Protein AF-A0A3L7T4L1-F1 (afdb_monomer)

Structure (mmCIF, N/CA/C/O backbone):
data_AF-A0A3L7T4L1-F1
#
_entry.id   AF-A0A3L7T4L1-F1
#
loop_
_atom_site.group_PDB
_atom_site.id
_atom_site.type_symbol
_atom_site.label_atom_id
_atom_site.label_alt_id
_atom_site.label_comp_id
_atom_site.label_asym_id
_atom_site.label_entity_id
_atom_site.label_seq_id
_atom_site.pdbx_PDB_ins_code
_atom_site.Cartn_x
_atom_site.Cartn_y
_atom_site.Cartn_z
_atom_site.occupancy
_atom_site.B_iso_or_equiv
_atom_site.auth_seq_id
_atom_site.auth_comp_id
_atom_site.auth_asym_id
_atom_site.auth_atom_id
_atom_site.pdbx_PDB_model_num
ATOM 1 N N . VAL A 1 1 ? 10.807 12.526 -22.933 1.00 42.22 1 VAL A N 1
ATOM 2 C CA . VAL A 1 1 ? 9.543 11.788 -23.137 1.00 42.22 1 VAL A CA 1
ATOM 3 C C . VAL A 1 1 ? 9.805 10.832 -24.282 1.00 42.22 1 VAL A C 1
ATOM 5 O O . VAL A 1 1 ? 10.263 11.301 -25.315 1.00 42.22 1 VAL A O 1
ATOM 8 N N . ALA A 1 2 ? 9.713 9.522 -24.060 1.00 57.44 2 ALA A N 1
ATOM 9 C CA . ALA A 1 2 ? 9.855 8.555 -25.144 1.00 57.44 2 ALA A CA 1
ATOM 10 C C . ALA A 1 2 ? 8.509 8.480 -25.875 1.00 57.44 2 ALA A C 1
ATOM 12 O O . ALA A 1 2 ? 7.495 8.200 -25.242 1.00 57.44 2 ALA A O 1
ATOM 13 N N . ASP A 1 3 ? 8.493 8.783 -27.170 1.00 58.84 3 ASP A N 1
ATOM 14 C CA . ASP A 1 3 ? 7.281 8.700 -27.983 1.00 58.84 3 ASP A CA 1
ATOM 15 C C . ASP A 1 3 ? 6.953 7.234 -28.287 1.00 58.84 3 ASP A C 1
ATOM 17 O O . ASP A 1 3 ? 7.766 6.502 -28.860 1.00 58.84 3 ASP A O 1
ATOM 21 N N . ALA A 1 4 ? 5.750 6.801 -27.913 1.00 67.75 4 ALA A N 1
ATOM 22 C CA . ALA A 1 4 ? 5.220 5.507 -28.315 1.00 67.75 4 ALA A CA 1
ATOM 23 C C . ALA A 1 4 ? 4.775 5.584 -29.783 1.00 67.75 4 ALA A C 1
ATOM 25 O O . ALA A 1 4 ? 3.767 6.209 -30.109 1.00 67.75 4 ALA A O 1
ATOM 26 N N . ASN A 1 5 ? 5.531 4.946 -30.674 1.00 80.50 5 ASN A N 1
ATOM 27 C CA . ASN A 1 5 ? 5.157 4.791 -32.078 1.00 80.50 5 ASN A CA 1
ATOM 28 C C . ASN A 1 5 ? 4.505 3.426 -32.302 1.00 80.50 5 ASN A C 1
ATOM 30 O O . ASN A 1 5 ? 4.890 2.434 -31.681 1.00 80.50 5 ASN A O 1
ATOM 34 N N . ALA A 1 6 ? 3.538 3.364 -33.219 1.00 85.31 6 ALA A N 1
ATOM 35 C CA . ALA A 1 6 ? 2.945 2.096 -33.624 1.00 85.31 6 ALA A CA 1
ATOM 36 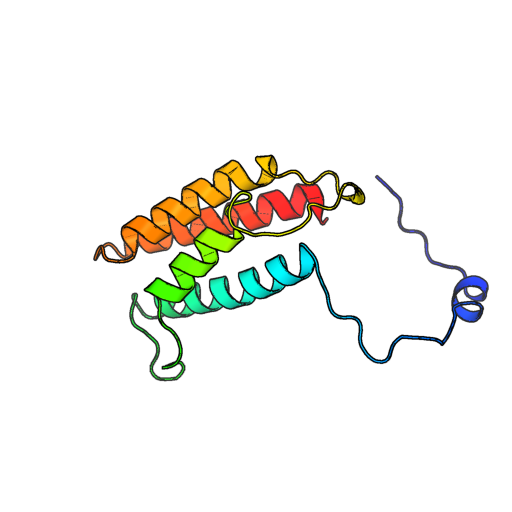C C . ALA A 1 6 ? 4.025 1.170 -34.214 1.00 85.31 6 ALA A C 1
ATOM 38 O O . ALA A 1 6 ? 4.757 1.565 -35.125 1.00 85.31 6 ALA A O 1
ATOM 39 N N . MET A 1 7 ? 4.116 -0.063 -33.704 1.00 87.50 7 MET A N 1
ATOM 40 C CA . MET A 1 7 ? 4.965 -1.098 -34.300 1.00 87.50 7 MET A CA 1
ATOM 41 C C . MET A 1 7 ? 4.500 -1.415 -35.725 1.00 87.50 7 MET A C 1
ATOM 43 O O . MET A 1 7 ? 3.304 -1.422 -36.019 1.00 87.50 7 MET A O 1
ATOM 47 N N . THR A 1 8 ? 5.448 -1.707 -36.615 1.00 92.31 8 THR A N 1
ATOM 48 C CA . THR A 1 8 ? 5.130 -2.147 -37.976 1.00 92.31 8 THR A CA 1
ATOM 49 C C . THR A 1 8 ? 4.566 -3.566 -37.958 1.00 92.31 8 THR A C 1
ATOM 51 O O . THR A 1 8 ? 4.988 -4.394 -37.151 1.00 92.31 8 THR A O 1
ATOM 54 N N . SER A 1 9 ? 3.671 -3.886 -38.897 1.00 89.12 9 SER A N 1
ATOM 55 C CA . SER A 1 9 ? 3.139 -5.250 -39.045 1.00 89.12 9 SER A CA 1
ATOM 56 C C . SER A 1 9 ? 4.255 -6.286 -39.196 1.00 89.12 9 SER A C 1
ATOM 58 O O . SER A 1 9 ? 4.233 -7.306 -38.526 1.00 89.12 9 SER A O 1
ATOM 60 N N . SER A 1 10 ? 5.305 -5.965 -39.958 1.00 89.81 10 SER A N 1
ATOM 61 C CA . SER A 1 10 ? 6.471 -6.840 -40.120 1.00 89.81 10 SER A CA 1
ATOM 62 C C . SER A 1 10 ? 7.211 -7.151 -38.814 1.00 89.81 10 SER A C 1
ATOM 64 O O . SER A 1 10 ? 7.762 -8.238 -38.677 1.00 89.81 10 SER A O 1
ATOM 66 N N . ALA A 1 11 ? 7.251 -6.212 -37.864 1.00 88.62 11 ALA A N 1
ATOM 67 C CA . ALA A 1 11 ? 7.895 -6.422 -36.571 1.00 88.62 11 ALA A CA 1
ATOM 68 C C . ALA A 1 11 ? 7.023 -7.273 -35.639 1.00 88.62 11 ALA A C 1
ATOM 70 O O . ALA A 1 11 ? 7.554 -8.044 -34.846 1.00 88.62 11 ALA A O 1
ATOM 71 N N . ILE A 1 12 ? 5.696 -7.156 -35.758 1.00 86.94 12 ILE A N 1
ATOM 72 C CA . ILE A 1 12 ? 4.734 -8.011 -35.050 1.00 86.94 12 ILE A CA 1
ATOM 73 C C . ILE A 1 12 ? 4.825 -9.446 -35.584 1.00 86.94 12 ILE A C 1
ATOM 75 O O . ILE A 1 12 ? 4.961 -10.376 -34.797 1.00 86.94 12 ILE A O 1
ATOM 79 N N . ASP A 1 13 ? 4.833 -9.619 -36.907 1.00 90.19 13 ASP A N 1
ATOM 80 C CA . ASP A 1 13 ? 4.900 -10.934 -37.561 1.00 90.19 13 ASP A CA 1
ATOM 81 C C . ASP A 1 13 ? 6.223 -11.672 -37.285 1.00 90.19 13 ASP A C 1
ATOM 83 O O . ASP A 1 13 ? 6.281 -12.898 -37.343 1.00 90.19 13 ASP A O 1
ATOM 87 N N . ALA A 1 14 ? 7.294 -10.929 -36.987 1.00 90.38 14 ALA A N 1
ATOM 88 C CA . ALA A 1 14 ? 8.604 -11.475 -36.639 1.00 90.38 14 ALA A CA 1
ATOM 89 C C . ALA A 1 14 ? 8.769 -11.792 -35.140 1.00 90.38 14 ALA A C 1
ATOM 91 O O . ALA A 1 14 ? 9.803 -12.340 -34.751 1.00 90.38 14 ALA A O 1
ATOM 92 N N . ALA A 1 15 ? 7.802 -11.430 -34.289 1.00 88.00 15 ALA A N 1
ATOM 93 C CA . ALA A 1 15 ? 7.874 -11.707 -32.860 1.00 88.00 15 ALA A CA 1
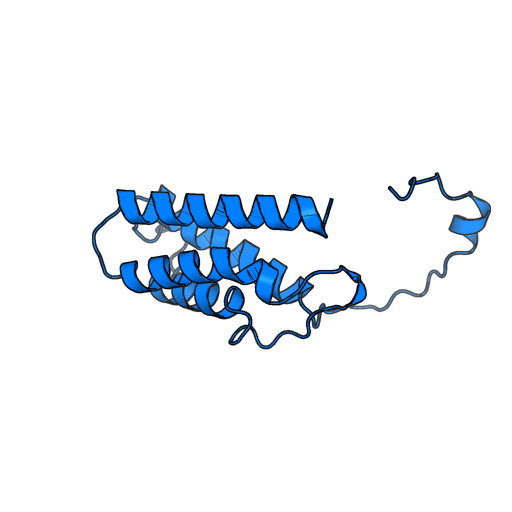ATOM 94 C C . ALA A 1 15 ? 7.793 -13.219 -32.595 1.00 88.00 15 ALA A C 1
ATOM 96 O O . ALA A 1 15 ? 7.016 -13.939 -33.223 1.00 88.00 15 ALA A O 1
ATOM 97 N N . SER A 1 16 ? 8.603 -13.710 -31.654 1.00 88.44 16 SER A N 1
ATOM 98 C CA . SER A 1 16 ? 8.592 -15.129 -31.298 1.00 88.44 16 SER A CA 1
ATOM 99 C C . SER A 1 16 ? 7.253 -15.522 -30.674 1.00 88.44 16 SER A C 1
ATOM 101 O O . SER A 1 16 ? 6.734 -14.818 -29.810 1.00 88.44 16 SER A O 1
ATOM 103 N N . ALA A 1 17 ? 6.728 -16.677 -31.081 1.00 86.75 17 ALA A N 1
ATOM 104 C CA . ALA A 1 17 ? 5.606 -17.326 -30.408 1.00 86.75 17 ALA A CA 1
ATOM 105 C C . ALA A 1 17 ? 6.055 -18.183 -29.208 1.00 86.75 17 ALA A C 1
ATOM 107 O O . ALA A 1 17 ? 5.222 -18.798 -28.543 1.00 86.75 17 ALA A O 1
ATOM 108 N N . GLU A 1 18 ? 7.362 -18.258 -28.937 1.00 87.81 18 GLU A N 1
ATOM 109 C CA . GLU A 1 18 ? 7.893 -18.943 -27.763 1.00 87.81 18 GLU A CA 1
ATOM 110 C C . GLU A 1 18 ? 7.693 -18.074 -26.523 1.00 87.81 18 GLU A C 1
ATOM 112 O O . GLU A 1 18 ? 8.460 -17.152 -26.244 1.00 87.81 18 GLU A O 1
ATOM 117 N N . PHE A 1 19 ? 6.648 -18.396 -25.769 1.00 82.50 19 PHE A N 1
ATOM 118 C CA . PHE A 1 19 ? 6.406 -17.842 -24.447 1.00 82.50 19 PHE A CA 1
ATOM 119 C C . PHE A 1 19 ? 6.664 -18.921 -23.396 1.00 82.50 19 PHE A C 1
ATOM 121 O O . PHE A 1 19 ? 6.340 -20.093 -23.626 1.00 82.50 19 PHE A O 1
ATOM 128 N N . PRO A 1 20 ? 7.232 -18.564 -22.233 1.00 83.56 20 PRO A N 1
ATOM 129 C CA . PRO A 1 20 ? 7.308 -19.504 -21.131 1.00 83.56 20 PRO A CA 1
ATOM 130 C C . PRO A 1 20 ? 5.889 -19.866 -20.670 1.00 83.56 20 PRO A C 1
ATOM 132 O O . PRO A 1 20 ? 4.972 -19.046 -20.735 1.00 83.56 20 PRO A O 1
ATOM 135 N N . ALA A 1 21 ? 5.702 -21.097 -20.189 1.00 84.44 21 ALA A N 1
ATOM 136 C CA . ALA A 1 21 ? 4.407 -21.538 -19.665 1.00 84.44 21 ALA A CA 1
ATOM 137 C C . ALA A 1 21 ? 3.974 -20.728 -18.427 1.00 84.44 21 ALA A C 1
ATOM 139 O O . ALA A 1 21 ? 2.781 -20.534 -18.204 1.00 84.44 21 ALA A O 1
ATOM 140 N N . THR A 1 22 ? 4.945 -20.238 -17.651 1.00 80.75 22 THR A N 1
ATOM 141 C CA . THR A 1 22 ? 4.767 -19.322 -16.522 1.00 80.75 22 THR A CA 1
ATOM 142 C C . THR A 1 22 ? 5.912 -18.308 -16.490 1.00 80.75 22 THR A C 1
ATOM 144 O O . THR A 1 22 ? 7.051 -18.633 -16.820 1.00 80.75 22 THR A O 1
ATOM 147 N N . ALA A 1 23 ? 5.611 -17.074 -16.092 1.00 77.19 23 ALA A N 1
ATOM 148 C CA . ALA A 1 23 ? 6.600 -16.047 -15.782 1.00 77.19 23 ALA A CA 1
ATOM 149 C C . ALA A 1 23 ? 6.274 -15.519 -14.384 1.00 77.19 23 ALA A C 1
ATOM 151 O O . ALA A 1 23 ? 5.402 -14.662 -14.231 1.00 77.19 23 ALA A O 1
ATOM 152 N N . GLU A 1 24 ? 6.901 -16.102 -13.364 1.00 70.56 24 GLU A N 1
ATOM 153 C CA . GLU A 1 24 ? 6.728 -15.637 -11.990 1.00 70.56 24 GLU A CA 1
ATOM 154 C C . GLU A 1 24 ? 7.480 -14.307 -11.805 1.00 70.56 24 GLU A C 1
ATOM 156 O O . GLU A 1 24 ? 8.589 -14.137 -12.322 1.00 70.56 24 GLU A O 1
ATOM 161 N N . PRO A 1 25 ? 6.856 -13.302 -11.170 1.00 70.38 25 PRO A N 1
ATOM 162 C CA . PRO A 1 25 ? 7.550 -12.077 -10.826 1.00 70.38 25 PRO A CA 1
ATOM 163 C C . PRO A 1 25 ? 8.389 -12.313 -9.564 1.00 70.38 25 PRO A C 1
ATOM 165 O O . PRO A 1 25 ? 7.854 -12.479 -8.478 1.00 70.38 25 PRO A O 1
ATOM 168 N N . ASP A 1 26 ? 9.710 -12.242 -9.681 1.00 61.75 26 ASP A N 1
ATOM 169 C CA . ASP A 1 26 ? 10.621 -12.498 -8.546 1.00 61.75 26 ASP A CA 1
ATOM 170 C C . ASP A 1 26 ? 11.111 -11.186 -7.897 1.00 61.75 26 ASP A C 1
ATOM 172 O O . ASP A 1 26 ? 12.203 -11.101 -7.339 1.00 61.75 26 ASP A O 1
ATOM 176 N N . THR A 1 27 ? 10.361 -10.095 -8.073 1.00 79.94 27 THR A N 1
ATOM 177 C CA . THR A 1 27 ? 10.919 -8.732 -8.032 1.00 79.94 27 THR A CA 1
ATOM 178 C C . THR A 1 27 ? 10.027 -7.741 -7.288 1.00 79.94 27 THR A C 1
ATOM 180 O O . THR A 1 27 ? 8.961 -8.084 -6.780 1.00 79.94 27 THR A O 1
ATOM 183 N N . LEU A 1 28 ? 10.425 -6.464 -7.301 1.00 86.69 28 LEU A N 1
ATOM 184 C CA . LEU A 1 28 ? 9.590 -5.313 -6.951 1.00 86.69 28 LEU A CA 1
ATOM 185 C C . LEU A 1 28 ? 8.134 -5.430 -7.452 1.00 86.69 28 LEU A C 1
ATOM 187 O O . LEU A 1 28 ? 7.219 -4.999 -6.758 1.00 86.69 28 LEU A O 1
ATOM 191 N N . VAL A 1 29 ? 7.901 -6.025 -8.628 1.00 88.00 29 VAL A N 1
ATOM 192 C CA . VAL A 1 29 ? 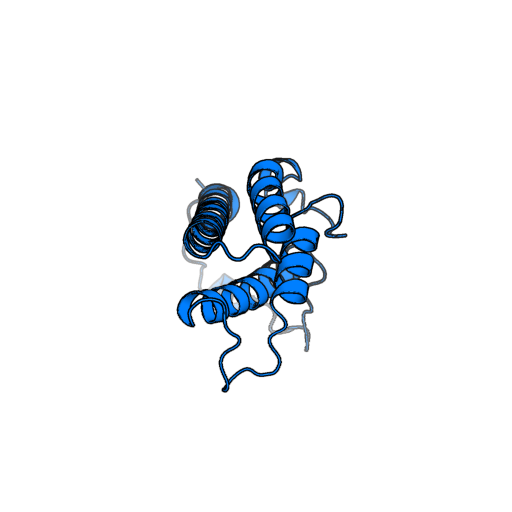6.548 -6.228 -9.172 1.00 88.00 29 VAL A CA 1
ATOM 193 C C . VAL A 1 29 ? 5.706 -7.149 -8.287 1.00 88.00 29 VAL A C 1
ATOM 195 O O . VAL A 1 29 ? 4.547 -6.836 -8.039 1.00 88.00 29 VAL A O 1
ATOM 198 N N . ALA A 1 30 ? 6.271 -8.241 -7.768 1.00 88.88 30 ALA A N 1
ATOM 199 C CA . ALA A 1 30 ? 5.551 -9.132 -6.858 1.00 88.88 30 ALA A CA 1
ATOM 200 C C . ALA A 1 30 ? 5.194 -8.438 -5.547 1.00 88.88 30 ALA A C 1
ATOM 202 O O . ALA A 1 30 ? 4.068 -8.565 -5.076 1.00 88.88 30 ALA A O 1
ATOM 203 N N . MET A 1 31 ? 6.114 -7.630 -5.016 1.00 92.38 31 MET A N 1
ATOM 204 C CA . MET A 1 31 ? 5.825 -6.782 -3.862 1.00 92.38 31 MET A CA 1
ATOM 205 C C . MET A 1 31 ? 4.677 -5.808 -4.148 1.00 92.38 31 MET A C 1
ATOM 207 O O . MET A 1 31 ? 3.809 -5.642 -3.302 1.00 92.38 31 MET A O 1
ATOM 211 N N . MET A 1 32 ? 4.644 -5.175 -5.326 1.00 93.31 32 MET A N 1
ATOM 212 C CA . MET A 1 32 ? 3.548 -4.270 -5.698 1.00 93.31 32 MET A CA 1
ATOM 213 C C . MET A 1 32 ? 2.197 -4.989 -5.814 1.00 93.31 32 MET A C 1
ATOM 215 O O . MET A 1 32 ? 1.187 -4.404 -5.441 1.00 93.31 32 MET A O 1
ATOM 219 N N . ILE A 1 33 ? 2.174 -6.236 -6.298 1.00 93.25 33 ILE A N 1
ATOM 220 C CA . ILE A 1 33 ? 0.953 -7.059 -6.347 1.00 93.25 33 ILE A CA 1
ATOM 221 C C . ILE A 1 33 ? 0.468 -7.366 -4.927 1.00 93.25 33 ILE A C 1
ATOM 223 O O . ILE A 1 33 ? -0.693 -7.137 -4.610 1.00 93.25 33 ILE A O 1
ATOM 227 N N . GLU A 1 34 ? 1.368 -7.815 -4.050 1.00 95.12 34 GLU A N 1
ATOM 228 C CA . GLU A 1 34 ? 1.013 -8.125 -2.663 1.00 95.12 34 GLU A CA 1
ATOM 229 C C . GLU A 1 34 ? 0.539 -6.878 -1.893 1.00 95.12 34 GLU A C 1
ATOM 231 O O . GLU A 1 34 ? -0.401 -6.947 -1.100 1.00 95.12 34 GLU A O 1
ATOM 236 N N . LEU A 1 35 ? 1.156 -5.719 -2.148 1.00 96.31 35 LEU A N 1
ATO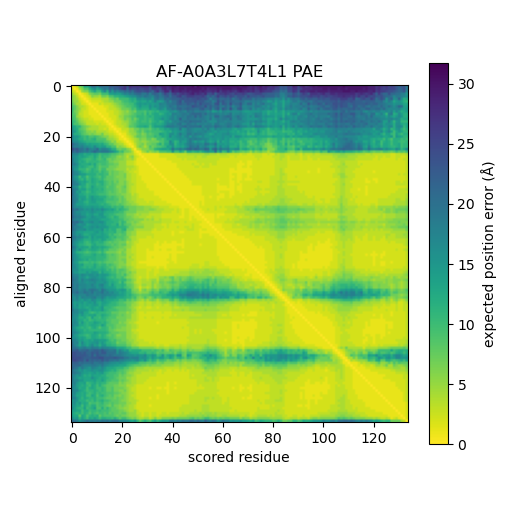M 237 C CA . LEU A 1 35 ? 0.723 -4.440 -1.586 1.00 96.31 35 LEU A CA 1
ATOM 238 C C . LEU A 1 35 ? -0.705 -4.071 -2.005 1.00 96.31 35 LEU A C 1
ATOM 240 O O . LEU A 1 35 ? -1.438 -3.547 -1.169 1.00 96.31 35 LEU A O 1
ATOM 244 N N . ASP A 1 36 ? -1.095 -4.327 -3.255 1.00 96.12 36 ASP A N 1
ATOM 245 C CA . ASP A 1 36 ? -2.443 -4.031 -3.761 1.00 96.12 36 ASP A CA 1
ATOM 246 C C . ASP A 1 36 ? -3.501 -4.848 -3.001 1.00 96.12 36 ASP A C 1
ATOM 248 O O . ASP A 1 36 ? -4.419 -4.280 -2.402 1.00 96.12 36 ASP A O 1
ATOM 252 N N . ASP A 1 37 ? -3.286 -6.164 -2.899 1.00 95.69 37 ASP A N 1
ATOM 253 C CA . ASP A 1 37 ? -4.176 -7.080 -2.178 1.00 95.69 37 ASP A CA 1
ATOM 254 C C . ASP A 1 37 ? -4.318 -6.699 -0.693 1.00 95.69 37 ASP A C 1
ATOM 256 O O . ASP A 1 37 ? -5.428 -6.624 -0.154 1.00 95.69 37 ASP A O 1
ATOM 260 N N . LEU A 1 38 ? -3.198 -6.430 -0.010 1.00 96.56 38 LEU A N 1
ATOM 261 C CA . LEU A 1 38 ? -3.200 -6.029 1.402 1.00 96.56 38 LEU A CA 1
ATOM 262 C C . LEU A 1 38 ? -3.911 -4.695 1.611 1.00 96.56 38 LEU A C 1
ATOM 264 O O . LEU A 1 38 ? -4.686 -4.537 2.557 1.00 96.56 38 LEU A O 1
ATOM 268 N N . PHE A 1 39 ? -3.656 -3.725 0.737 1.00 95.50 39 PHE A N 1
ATOM 269 C CA . PHE A 1 39 ? -4.232 -2.398 0.875 1.00 95.50 39 PHE A CA 1
ATOM 270 C C . PHE A 1 39 ? -5.749 -2.416 0.660 1.00 95.50 39 PHE A C 1
ATOM 272 O O . PHE A 1 39 ? -6.478 -1.737 1.387 1.00 95.50 39 PHE A O 1
ATOM 279 N N . ASP A 1 40 ? -6.250 -3.241 -0.257 1.00 95.44 40 ASP A N 1
ATOM 280 C CA . ASP A 1 40 ? -7.687 -3.421 -0.458 1.00 95.44 40 ASP A CA 1
ATOM 281 C C . ASP A 1 40 ? -8.363 -4.146 0.712 1.00 95.44 40 ASP A C 1
ATOM 283 O O . ASP A 1 40 ? -9.438 -3.728 1.153 1.00 95.44 40 ASP A O 1
ATOM 287 N N . ARG A 1 41 ? -7.711 -5.147 1.313 1.00 96.06 41 ARG A N 1
ATOM 288 C CA . ARG A 1 41 ? -8.193 -5.779 2.557 1.00 96.06 41 ARG A CA 1
ATOM 289 C C . ARG A 1 41 ? -8.291 -4.778 3.707 1.00 96.06 41 ARG A C 1
ATOM 291 O O . ARG A 1 41 ? -9.293 -4.753 4.423 1.00 96.06 41 ARG A O 1
ATOM 298 N N . ILE A 1 42 ? -7.298 -3.903 3.853 1.00 94.12 42 ILE A N 1
ATOM 299 C CA . ILE A 1 42 ? -7.293 -2.846 4.873 1.00 94.12 42 ILE A CA 1
ATOM 300 C C . ILE A 1 42 ? -8.429 -1.837 4.632 1.00 94.12 42 ILE A C 1
ATOM 302 O O . ILE A 1 42 ? -9.136 -1.478 5.576 1.00 94.12 42 ILE A O 1
ATOM 306 N N . LYS A 1 43 ? -8.682 -1.432 3.380 1.00 93.94 43 LYS A N 1
ATOM 307 C CA . LYS A 1 43 ? -9.829 -0.572 3.030 1.00 93.94 43 LYS A CA 1
ATOM 308 C C . LYS A 1 43 ? -11.177 -1.242 3.287 1.00 93.94 43 LYS A C 1
ATOM 310 O O . LYS A 1 43 ? -12.123 -0.563 3.675 1.00 93.94 43 LYS A O 1
ATOM 315 N N . LEU A 1 44 ? -11.297 -2.556 3.081 1.00 94.94 44 LEU A N 1
ATOM 316 C CA . LEU A 1 44 ? -12.527 -3.289 3.405 1.00 94.94 44 LEU A CA 1
ATOM 317 C C . LEU A 1 44 ? -12.838 -3.218 4.905 1.00 94.94 44 LEU A C 1
ATOM 319 O O . LEU A 1 44 ? -13.992 -3.020 5.286 1.00 94.94 44 LEU A O 1
ATOM 323 N N . VAL A 1 45 ? -11.812 -3.335 5.750 1.00 91.69 45 VAL A N 1
ATOM 324 C CA . VAL A 1 45 ? -11.941 -3.169 7.206 1.00 91.69 45 VAL A CA 1
ATOM 325 C C . VAL A 1 45 ? -12.307 -1.728 7.556 1.00 91.69 45 VAL A C 1
ATOM 327 O O . VAL A 1 45 ? -13.226 -1.509 8.344 1.00 91.69 45 VAL A O 1
ATOM 330 N N . GLU A 1 46 ? -11.646 -0.743 6.942 1.00 91.19 46 GLU A N 1
ATOM 331 C CA . GLU A 1 46 ? -11.963 0.681 7.114 1.00 91.19 46 GLU A CA 1
ATOM 332 C C . GLU A 1 46 ? -13.435 0.982 6.782 1.00 91.19 46 GLU A C 1
ATOM 334 O O . GLU A 1 46 ? -14.165 1.537 7.606 1.00 91.19 46 GLU A O 1
ATOM 339 N N . ALA A 1 47 ? -13.898 0.552 5.606 1.00 91.56 47 ALA A N 1
ATOM 340 C CA . ALA A 1 47 ? -15.263 0.760 5.128 1.00 91.56 47 ALA A CA 1
ATOM 341 C C . ALA A 1 47 ? -16.321 0.077 6.011 1.00 91.56 47 ALA A C 1
ATOM 343 O O . ALA A 1 47 ? -17.469 0.520 6.060 1.00 91.56 47 ALA A O 1
ATOM 344 N N . ASN A 1 48 ? -15.935 -0.975 6.737 1.00 91.94 48 ASN A N 1
ATOM 345 C CA . ASN A 1 48 ? -16.775 -1.674 7.704 1.00 91.94 48 ASN A CA 1
ATOM 346 C C . ASN A 1 48 ? -16.577 -1.158 9.148 1.00 91.94 48 ASN A C 1
ATOM 348 O O . ASN A 1 48 ? -16.798 -1.882 10.120 1.00 91.94 48 ASN A O 1
ATOM 352 N N . GLY A 1 49 ? -16.140 0.096 9.310 1.00 87.06 49 GLY A N 1
ATOM 353 C CA . GLY A 1 49 ? -16.017 0.752 10.615 1.00 87.06 49 GLY A CA 1
ATOM 354 C C . GLY A 1 49 ? -14.906 0.177 11.495 1.00 87.06 49 GLY A C 1
ATOM 355 O O . GLY A 1 49 ? -15.037 0.161 12.719 1.00 87.06 49 GLY A O 1
ATOM 356 N N . GLY A 1 50 ? -13.840 -0.346 10.887 1.00 84.12 50 GLY A N 1
ATOM 357 C CA . GLY A 1 50 ? -12.720 -0.973 11.590 1.00 84.12 50 GLY A CA 1
ATOM 358 C C . GLY A 1 50 ? -12.984 -2.415 12.031 1.00 84.12 50 GLY A C 1
ATOM 359 O O . GLY A 1 50 ? -12.162 -3.002 12.729 1.00 84.12 50 GLY A O 1
ATOM 360 N N . GLN A 1 51 ? -14.125 -2.996 11.655 1.00 86.94 51 GLN A N 1
ATOM 361 C CA . GLN A 1 51 ? -14.467 -4.381 11.969 1.00 86.94 51 GLN A CA 1
ATOM 362 C C . GLN A 1 51 ? -14.207 -5.286 10.768 1.00 86.94 51 GLN A C 1
ATOM 364 O O . GLN A 1 51 ? -14.437 -4.901 9.622 1.00 86.94 51 GLN A O 1
ATOM 369 N N . VAL A 1 52 ? -13.797 -6.527 11.023 1.00 91.69 52 VAL A N 1
ATOM 370 C CA . VAL A 1 52 ? -13.642 -7.536 9.968 1.00 91.69 52 VAL A CA 1
ATOM 371 C C . VAL A 1 52 ? -15.015 -7.847 9.348 1.00 91.69 52 VAL A C 1
ATOM 373 O O . VAL A 1 52 ? -15.938 -8.216 10.082 1.00 91.69 52 VAL A O 1
ATOM 376 N N . PRO A 1 53 ? -15.194 -7.699 8.021 1.00 93.94 53 PRO A N 1
ATOM 377 C CA . PRO A 1 53 ? -16.446 -8.060 7.364 1.00 93.94 53 PRO A CA 1
ATOM 378 C C . PRO A 1 53 ? -16.746 -9.556 7.506 1.00 93.94 53 PRO A C 1
ATOM 380 O O . PRO A 1 53 ? -15.882 -10.393 7.267 1.00 93.94 53 PRO A O 1
ATOM 383 N N . ALA A 1 54 ? -17.998 -9.922 7.801 1.00 94.88 54 ALA A N 1
ATOM 384 C CA . ALA A 1 54 ? -18.388 -11.329 7.975 1.00 94.88 54 ALA A CA 1
ATOM 385 C C . ALA A 1 54 ? -18.168 -12.198 6.717 1.00 94.88 54 ALA A C 1
ATOM 387 O O . ALA A 1 54 ? -17.990 -13.408 6.830 1.00 94.88 54 ALA A O 1
ATOM 388 N N . ALA A 1 55 ? -18.178 -11.585 5.528 1.00 95.44 55 ALA A N 1
ATOM 389 C CA . ALA A 1 55 ? -17.884 -12.254 4.259 1.00 95.44 55 ALA A CA 1
ATOM 390 C C . ALA A 1 55 ? -16.383 -12.540 4.045 1.00 95.44 55 ALA A C 1
ATOM 392 O O . ALA A 1 55 ? -16.047 -13.343 3.181 1.00 95.44 55 ALA A O 1
ATOM 393 N N . HIS A 1 56 ? -15.507 -11.912 4.838 1.00 93.44 56 HIS A N 1
ATOM 394 C CA . HIS A 1 56 ? -14.048 -12.023 4.760 1.00 93.44 56 HIS A CA 1
ATOM 395 C C . HIS A 1 56 ? -13.444 -12.338 6.142 1.00 93.44 56 HIS A C 1
ATOM 397 O O . HIS A 1 56 ? -12.685 -11.535 6.691 1.00 93.44 56 HIS A O 1
ATOM 403 N N . PRO A 1 57 ? -13.795 -13.488 6.754 1.00 94.31 57 PRO A N 1
ATOM 404 C CA . PRO A 1 57 ? -13.313 -13.859 8.088 1.00 94.31 57 PRO A CA 1
ATOM 405 C C . PRO A 1 57 ? -11.809 -14.180 8.124 1.00 94.31 57 PRO A C 1
ATOM 407 O O . PRO A 1 57 ? -11.245 -14.374 9.196 1.00 94.31 57 PRO A O 1
ATOM 410 N N . ASP A 1 58 ? -11.173 -14.273 6.959 1.00 94.75 58 ASP A N 1
ATOM 411 C CA . ASP A 1 58 ? -9.739 -14.463 6.763 1.00 94.75 58 ASP A CA 1
ATOM 412 C C . ASP A 1 58 ? -8.924 -13.168 6.934 1.00 94.75 58 ASP A C 1
ATOM 414 O O . ASP A 1 58 ? -7.693 -13.215 6.975 1.00 94.75 58 ASP A O 1
ATOM 418 N N . ILE A 1 59 ? -9.582 -12.007 7.033 1.00 94.69 59 ILE A N 1
ATOM 419 C CA . ILE A 1 59 ? -8.902 -10.740 7.296 1.00 94.69 59 ILE A CA 1
ATOM 420 C C . ILE A 1 59 ? -8.485 -10.659 8.762 1.00 94.69 59 ILE A C 1
ATOM 422 O O . ILE A 1 59 ? -9.312 -10.709 9.673 1.00 94.69 59 ILE A O 1
ATOM 426 N N . VAL A 1 60 ? -7.182 -10.476 8.981 1.00 93.75 60 VAL A N 1
ATOM 427 C CA . VAL A 1 60 ? -6.586 -10.227 10.295 1.00 93.75 60 VAL A CA 1
ATOM 428 C C . VAL A 1 60 ? -5.944 -8.838 10.243 1.00 93.75 60 VAL A C 1
ATOM 430 O O . VAL A 1 60 ? -4.783 -8.730 9.849 1.00 93.75 60 VAL A O 1
ATOM 433 N N . PRO A 1 61 ? -6.665 -7.763 10.624 1.00 91.06 61 PRO A N 1
ATOM 434 C CA . PRO A 1 61 ? -6.251 -6.389 10.328 1.00 91.06 61 PRO A CA 1
ATOM 435 C C . PRO A 1 61 ? -4.839 -6.053 10.811 1.00 91.06 61 PRO A C 1
ATOM 437 O O . PRO A 1 61 ? -4.048 -5.494 10.062 1.00 91.06 61 PRO A O 1
ATOM 440 N N . ALA A 1 62 ? -4.491 -6.453 12.036 1.00 91.50 62 ALA A N 1
ATOM 441 C CA . ALA A 1 62 ? -3.161 -6.211 12.591 1.00 91.50 62 ALA A CA 1
ATOM 442 C C . ALA A 1 62 ? -2.046 -6.903 11.784 1.00 91.50 62 ALA A C 1
ATOM 444 O O . ALA A 1 62 ? -0.988 -6.317 11.574 1.00 91.50 62 ALA A O 1
ATOM 445 N N . ALA A 1 63 ? -2.287 -8.125 11.298 1.00 94.06 63 ALA A N 1
ATOM 446 C CA . ALA A 1 63 ? -1.313 -8.854 10.489 1.00 94.06 63 ALA A CA 1
ATOM 447 C C . ALA A 1 63 ? -1.170 -8.237 9.091 1.00 94.06 63 ALA A C 1
ATOM 449 O O . ALA A 1 63 ? -0.048 -8.057 8.621 1.00 94.06 63 ALA A O 1
ATOM 450 N N . ASP A 1 64 ? -2.286 -7.858 8.463 1.00 95.56 64 ASP A N 1
ATOM 451 C CA . ASP A 1 64 ? -2.279 -7.211 7.149 1.00 95.56 64 ASP A CA 1
ATOM 452 C C . ASP A 1 64 ? -1.558 -5.851 7.207 1.00 95.56 64 ASP A C 1
ATOM 454 O O . ASP A 1 64 ? -0.736 -5.544 6.344 1.00 95.56 64 ASP A O 1
ATOM 458 N N . ILE A 1 65 ? -1.795 -5.056 8.258 1.00 94.88 65 ILE A N 1
ATOM 459 C CA . ILE A 1 65 ? -1.119 -3.767 8.473 1.00 94.88 65 ILE A CA 1
ATOM 460 C C . ILE A 1 65 ? 0.381 -3.960 8.730 1.00 94.88 65 ILE A C 1
ATOM 462 O O . ILE A 1 65 ? 1.192 -3.233 8.154 1.00 94.88 65 ILE A O 1
ATOM 466 N N . ALA A 1 66 ? 0.768 -4.931 9.562 1.00 95.44 66 ALA A N 1
ATOM 467 C CA . ALA A 1 66 ? 2.179 -5.229 9.811 1.00 95.44 66 ALA A CA 1
ATOM 468 C C . ALA A 1 66 ? 2.889 -5.664 8.519 1.00 95.44 66 ALA A C 1
ATOM 470 O O . ALA A 1 66 ? 3.974 -5.177 8.195 1.00 95.44 66 ALA A O 1
ATOM 471 N N . ARG A 1 67 ? 2.239 -6.516 7.715 1.00 96.88 67 ARG A N 1
ATOM 472 C CA . ARG A 1 67 ? 2.778 -6.946 6.423 1.00 96.88 67 ARG A CA 1
ATOM 473 C C . ARG A 1 67 ? 2.909 -5.782 5.441 1.00 96.88 67 ARG A C 1
ATOM 475 O O . ARG A 1 67 ? 3.942 -5.666 4.784 1.00 96.88 67 ARG A O 1
ATOM 482 N N . LEU A 1 68 ? 1.917 -4.892 5.384 1.00 96.88 68 LEU A N 1
ATOM 483 C CA . LEU A 1 68 ? 1.981 -3.656 4.601 1.00 96.88 68 LEU A CA 1
ATOM 484 C C . LEU A 1 68 ? 3.196 -2.804 5.018 1.00 96.88 68 LEU A C 1
ATOM 486 O O . LEU A 1 68 ? 3.943 -2.331 4.161 1.00 96.88 68 LEU A O 1
ATOM 490 N N . ALA A 1 69 ? 3.428 -2.635 6.323 1.00 96.62 69 ALA A N 1
ATOM 491 C CA . ALA A 1 69 ? 4.565 -1.878 6.846 1.00 96.62 69 ALA A CA 1
ATOM 492 C C . ALA A 1 69 ? 5.919 -2.515 6.497 1.00 96.62 69 ALA A C 1
ATOM 494 O O . ALA A 1 69 ? 6.868 -1.795 6.176 1.00 96.62 69 ALA A O 1
ATOM 495 N N . ASP A 1 70 ? 6.010 -3.844 6.504 1.00 96.50 70 ASP A N 1
ATOM 496 C CA . ASP A 1 70 ? 7.223 -4.560 6.110 1.00 96.50 70 ASP A CA 1
ATOM 497 C C . ASP A 1 70 ? 7.533 -4.413 4.617 1.00 96.50 70 ASP A C 1
ATOM 499 O O . ASP A 1 70 ? 8.680 -4.135 4.262 1.00 96.50 70 ASP A O 1
ATOM 503 N N . LEU A 1 71 ? 6.528 -4.533 3.746 1.00 96.00 71 LEU A N 1
ATOM 504 C CA . LEU A 1 71 ? 6.695 -4.373 2.297 1.00 96.00 71 LEU A CA 1
ATOM 505 C C . LEU A 1 71 ? 7.021 -2.926 1.901 1.00 96.00 71 LEU A C 1
ATOM 507 O O . LEU A 1 71 ? 7.833 -2.690 1.011 1.00 96.00 71 LEU A O 1
ATOM 511 N N . LEU A 1 72 ? 6.429 -1.937 2.576 1.00 96.19 72 LEU A N 1
ATOM 512 C CA . LEU A 1 72 ? 6.706 -0.521 2.310 1.00 96.19 72 LEU A CA 1
ATOM 513 C C . LEU A 1 72 ? 8.024 -0.040 2.921 1.00 96.19 72 LEU A C 1
ATOM 515 O O . LEU A 1 72 ? 8.504 1.038 2.571 1.00 96.19 72 LEU A O 1
ATOM 519 N N . ASN A 1 73 ? 8.622 -0.806 3.834 1.00 96.06 73 ASN A N 1
ATOM 520 C CA . ASN A 1 73 ? 9.918 -0.478 4.399 1.00 96.06 73 ASN A CA 1
ATOM 521 C C . ASN A 1 73 ? 11.038 -1.081 3.541 1.00 96.06 73 ASN A C 1
ATOM 523 O O . ASN A 1 73 ? 11.255 -2.295 3.577 1.00 96.06 73 ASN A O 1
ATOM 527 N N . PRO A 1 74 ? 11.858 -0.265 2.858 1.00 91.81 74 PRO A N 1
ATOM 528 C CA . PRO A 1 74 ? 12.876 -0.781 1.950 1.00 91.81 74 PRO A CA 1
ATOM 529 C C . PRO A 1 74 ? 13.977 -1.599 2.644 1.00 91.81 74 PRO A C 1
ATOM 531 O O . PRO A 1 74 ? 14.700 -2.339 1.982 1.00 91.81 74 PRO A O 1
ATOM 534 N N . LYS A 1 75 ? 1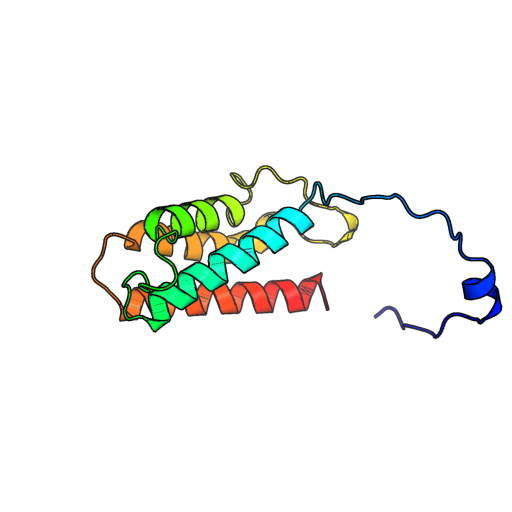4.113 -1.493 3.974 1.00 91.12 75 LYS A N 1
ATOM 535 C CA . LYS A 1 75 ? 15.049 -2.301 4.774 1.00 91.12 75 LYS A CA 1
ATOM 536 C C . LYS A 1 75 ? 14.482 -3.667 5.170 1.00 91.12 75 LYS A C 1
ATOM 538 O O . LYS A 1 75 ? 15.250 -4.513 5.617 1.00 91.12 75 LYS A O 1
ATOM 543 N N . ARG A 1 76 ? 13.164 -3.862 5.067 1.00 91.75 76 ARG A N 1
ATOM 544 C CA . ARG A 1 76 ? 12.459 -5.096 5.458 1.00 91.75 76 ARG A CA 1
ATOM 545 C C . ARG A 1 76 ? 11.873 -5.848 4.266 1.00 91.75 76 ARG A C 1
ATOM 547 O O . ARG A 1 76 ? 11.805 -7.068 4.317 1.00 91.75 76 ARG A O 1
ATOM 554 N N . ALA A 1 77 ? 11.537 -5.134 3.193 1.00 87.75 77 ALA A N 1
ATOM 555 C CA . ALA A 1 77 ? 10.888 -5.66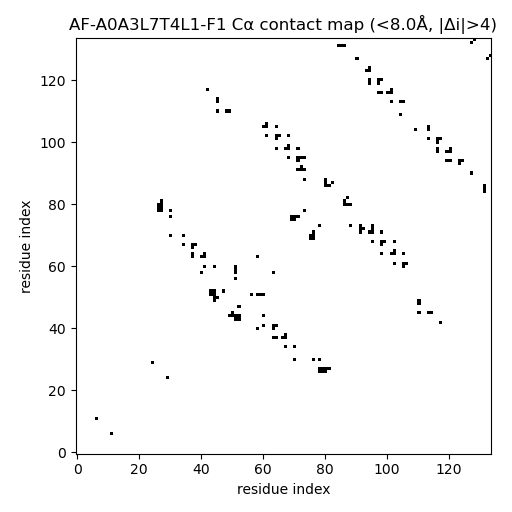8 2.001 1.00 87.75 77 ALA A CA 1
ATOM 556 C C . ALA A 1 77 ? 11.635 -6.838 1.340 1.00 87.75 77 ALA A C 1
ATOM 558 O O . ALA A 1 77 ? 11.013 -7.672 0.692 1.00 87.75 77 ALA A O 1
ATOM 559 N N . GLY A 1 78 ? 12.964 -6.908 1.489 1.00 84.31 78 GLY A N 1
ATOM 560 C CA . GLY A 1 78 ? 13.765 -8.010 0.949 1.00 84.31 78 GLY A CA 1
ATOM 561 C C . GLY A 1 78 ? 13.794 -8.074 -0.583 1.00 84.31 78 GLY A C 1
ATOM 562 O O . GLY A 1 78 ? 14.164 -9.107 -1.131 1.00 84.31 78 GLY A O 1
ATOM 563 N N . VAL A 1 79 ? 13.410 -6.990 -1.267 1.00 83.88 79 VAL A N 1
ATOM 564 C CA . VAL A 1 79 ? 13.380 -6.902 -2.732 1.00 83.88 79 VAL A CA 1
ATOM 565 C C . VAL A 1 79 ? 14.672 -6.319 -3.299 1.00 83.88 79 VAL A C 1
ATOM 567 O O . VAL A 1 79 ? 15.266 -5.399 -2.728 1.00 83.88 79 VAL A O 1
ATOM 570 N N . GLU A 1 80 ? 15.077 -6.814 -4.469 1.00 81.44 80 GLU A N 1
ATOM 571 C CA . GLU A 1 80 ? 16.079 -6.142 -5.293 1.00 81.44 80 GLU A CA 1
ATOM 572 C C . GLU A 1 80 ? 15.449 -4.952 -6.029 1.00 81.44 80 GLU A C 1
ATOM 574 O O . GLU A 1 80 ? 14.399 -5.064 -6.668 1.00 81.44 80 GLU A O 1
ATOM 579 N N . TRP A 1 81 ? 16.102 -3.794 -5.937 1.00 80.19 81 TRP A N 1
ATOM 580 C CA . TRP A 1 81 ? 15.628 -2.546 -6.529 1.00 80.19 81 TRP A CA 1
ATOM 581 C C . TRP A 1 81 ? 16.110 -2.435 -7.981 1.00 80.19 81 TRP A C 1
ATOM 583 O O . TRP A 1 81 ? 17.319 -2.337 -8.211 1.00 80.19 81 TRP A O 1
ATOM 593 N N . PRO A 1 82 ? 15.209 -2.434 -8.979 1.00 72.19 82 PRO A N 1
ATOM 594 C CA . PRO A 1 82 ? 15.617 -2.422 -10.374 1.00 72.19 82 PRO A CA 1
ATOM 595 C C . PRO A 1 82 ? 16.187 -1.053 -10.765 1.00 72.19 82 PRO A C 1
ATOM 597 O O . PRO A 1 82 ? 15.479 -0.045 -10.796 1.00 72.19 82 PRO A O 1
ATOM 600 N N . ALA A 1 83 ? 17.465 -1.023 -11.151 1.00 70.00 83 ALA A N 1
ATOM 601 C CA . ALA A 1 83 ? 18.140 0.196 -11.608 1.00 70.00 83 ALA A CA 1
ATOM 602 C C . ALA A 1 83 ? 17.497 0.815 -12.870 1.00 70.00 83 ALA A C 1
ATOM 604 O O . ALA A 1 83 ? 17.640 2.012 -13.116 1.00 70.00 83 ALA A O 1
ATOM 605 N N . SER A 1 84 ? 16.771 0.016 -13.661 1.00 67.62 84 SER A N 1
ATOM 606 C CA . SER A 1 84 ? 16.163 0.405 -14.941 1.00 67.62 84 SER A CA 1
ATOM 607 C C . SER A 1 84 ? 15.022 1.420 -14.831 1.00 67.62 84 SER A C 1
ATOM 609 O O . SER A 1 84 ? 14.699 2.057 -15.830 1.00 67.62 84 SER A O 1
ATOM 611 N N . HIS A 1 85 ? 14.424 1.597 -13.648 1.00 67.06 85 HIS A N 1
ATOM 612 C CA . HIS A 1 85 ? 13.249 2.463 -13.457 1.00 67.06 85 HIS A CA 1
ATOM 613 C C . HIS A 1 85 ? 13.547 3.759 -12.689 1.00 67.06 85 HIS A C 1
ATOM 615 O O . HIS A 1 85 ? 12.635 4.535 -12.396 1.00 67.06 85 HIS A O 1
ATOM 621 N N . GLY A 1 86 ? 14.815 4.000 -12.330 1.00 80.75 86 GLY A N 1
ATOM 622 C CA . GLY A 1 86 ? 15.220 5.169 -11.539 1.00 80.75 86 GLY A CA 1
ATOM 623 C C . GLY A 1 86 ? 14.571 5.242 -10.151 1.00 80.75 86 GLY A C 1
ATOM 624 O O . GLY A 1 86 ? 14.653 6.283 -9.505 1.00 80.75 86 GLY A O 1
ATOM 625 N N . LEU A 1 87 ? 13.913 4.162 -9.720 1.00 86.44 87 LEU A N 1
ATOM 626 C CA . LEU A 1 87 ? 13.298 4.011 -8.412 1.00 86.44 87 LEU A CA 1
ATOM 627 C C . LEU A 1 87 ? 14.367 3.585 -7.410 1.00 86.44 87 LEU A C 1
ATOM 629 O O . LEU A 1 87 ? 15.161 2.680 -7.670 1.00 86.44 87 LEU A O 1
ATOM 633 N N . THR A 1 88 ? 14.377 4.237 -6.260 1.00 88.69 88 THR A N 1
ATOM 634 C CA . THR A 1 88 ? 15.348 4.007 -5.197 1.00 88.69 88 THR A CA 1
ATOM 635 C C . THR A 1 88 ? 14.636 3.729 -3.876 1.00 88.69 88 THR A C 1
ATOM 637 O O . THR A 1 88 ? 13.493 4.145 -3.692 1.00 88.69 88 THR A O 1
ATOM 640 N N . PRO A 1 89 ? 15.318 3.108 -2.898 1.00 89.19 89 PRO A N 1
ATOM 641 C CA . PRO A 1 89 ? 14.806 2.998 -1.532 1.00 89.19 89 PRO A CA 1
ATOM 642 C C . PRO A 1 89 ? 14.322 4.323 -0.922 1.00 89.19 89 PRO A C 1
ATOM 644 O O . PRO A 1 89 ? 13.406 4.320 -0.107 1.00 89.19 89 PRO A O 1
ATOM 647 N N . ASN A 1 90 ? 14.911 5.459 -1.311 1.00 91.38 90 ASN A N 1
ATOM 648 C CA . ASN A 1 90 ? 14.524 6.768 -0.782 1.00 91.38 90 ASN A CA 1
ATOM 649 C C . ASN A 1 90 ? 13.135 7.205 -1.263 1.00 91.38 90 ASN A C 1
ATOM 651 O O . ASN A 1 90 ? 12.459 7.955 -0.567 1.00 91.38 90 ASN A O 1
ATOM 655 N N . ASP A 1 91 ? 12.672 6.703 -2.411 1.00 91.94 91 ASP A N 1
ATOM 656 C CA . ASP A 1 91 ? 11.318 6.974 -2.903 1.00 91.94 91 ASP A CA 1
ATOM 657 C C . ASP A 1 91 ? 10.235 6.327 -2.013 1.00 91.94 91 ASP A C 1
ATOM 659 O O . ASP A 1 91 ? 9.059 6.662 -2.133 1.00 91.94 91 ASP A O 1
ATOM 663 N N . PHE A 1 92 ? 10.627 5.444 -1.081 1.00 94.38 92 PHE A N 1
ATOM 664 C CA . PHE A 1 92 ? 9.745 4.799 -0.103 1.00 94.38 92 PHE A CA 1
ATOM 665 C C . PHE A 1 92 ? 9.772 5.458 1.286 1.00 94.38 92 PHE A C 1
ATOM 667 O O . PHE A 1 92 ? 9.049 5.020 2.177 1.00 94.38 92 PHE A O 1
ATOM 674 N N . GLU A 1 93 ? 10.583 6.494 1.517 1.00 94.44 93 GLU A N 1
ATOM 675 C CA . GLU A 1 93 ? 10.776 7.050 2.866 1.00 94.44 93 GLU A CA 1
ATOM 676 C C . GLU A 1 93 ? 9.471 7.593 3.473 1.00 94.44 93 GLU A C 1
ATOM 678 O O . GLU A 1 93 ? 9.108 7.242 4.598 1.00 94.44 93 GLU A O 1
ATOM 683 N N . GLU A 1 94 ? 8.725 8.391 2.705 1.00 96.31 94 GLU A N 1
ATOM 684 C CA . GLU A 1 94 ? 7.463 8.991 3.155 1.00 96.31 94 GLU A CA 1
ATOM 685 C C . GLU A 1 94 ? 6.380 7.930 3.399 1.00 96.31 94 GLU A C 1
ATOM 687 O O . GLU A 1 94 ? 5.767 7.886 4.470 1.00 96.31 94 GLU A O 1
ATOM 692 N N . ILE A 1 95 ? 6.184 7.024 2.436 1.00 97.12 95 ILE A N 1
ATOM 693 C CA . ILE A 1 95 ? 5.164 5.977 2.546 1.00 97.12 95 ILE A CA 1
ATOM 694 C C . ILE A 1 95 ? 5.492 4.988 3.675 1.00 97.12 95 ILE A C 1
ATOM 696 O O . ILE A 1 95 ? 4.591 4.565 4.400 1.00 97.12 95 ILE A O 1
ATOM 700 N N . SER A 1 96 ? 6.777 4.691 3.903 1.00 97.31 96 SER A N 1
ATOM 701 C CA . SER A 1 96 ? 7.234 3.861 5.021 1.00 97.31 96 SER A CA 1
ATOM 702 C C . SER A 1 96 ? 6.927 4.513 6.371 1.00 97.31 96 SER A C 1
ATOM 704 O O . SER A 1 96 ? 6.472 3.829 7.289 1.00 97.31 96 SER A O 1
ATOM 706 N N . ALA A 1 97 ? 7.096 5.835 6.497 1.00 96.56 97 ALA A N 1
ATOM 707 C CA . ALA A 1 97 ? 6.744 6.556 7.719 1.00 96.56 97 ALA A CA 1
ATOM 708 C C . ALA A 1 97 ? 5.233 6.500 8.007 1.00 96.56 97 ALA A C 1
ATOM 710 O O . ALA A 1 97 ? 4.824 6.327 9.158 1.00 96.56 97 ALA A O 1
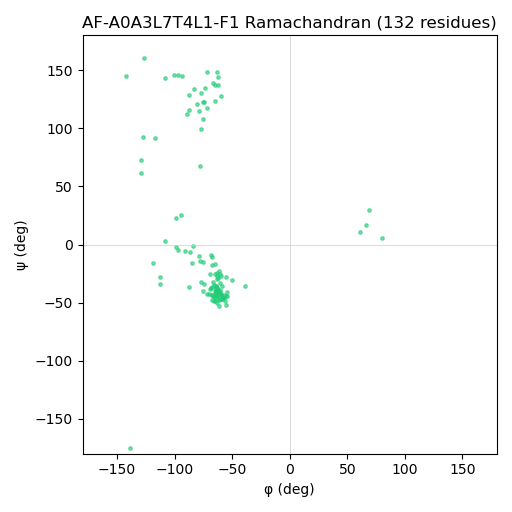ATOM 711 N N . HIS A 1 98 ? 4.395 6.608 6.973 1.00 96.44 98 HIS A N 1
ATOM 712 C CA . HIS A 1 98 ? 2.948 6.457 7.119 1.00 96.44 98 HIS A CA 1
ATOM 713 C C . HIS A 1 98 ? 2.536 5.031 7.490 1.00 96.44 98 HIS A C 1
ATOM 715 O O . HIS A 1 98 ? 1.720 4.858 8.394 1.00 96.44 98 HIS A O 1
ATOM 721 N N . ALA A 1 99 ? 3.124 4.017 6.860 1.00 96.06 99 ALA A N 1
ATOM 722 C CA . ALA A 1 99 ? 2.834 2.625 7.181 1.00 96.06 99 ALA A CA 1
ATOM 723 C C . ALA A 1 99 ? 3.248 2.264 8.619 1.00 96.06 99 ALA A C 1
ATOM 725 O O . ALA A 1 99 ? 2.478 1.638 9.339 1.00 96.06 99 ALA A O 1
ATOM 726 N N . ALA A 1 100 ? 4.407 2.742 9.082 1.00 95.06 100 ALA A N 1
ATOM 727 C CA . ALA A 1 100 ? 4.863 2.528 10.456 1.00 95.06 100 ALA A CA 1
ATOM 728 C C . ALA A 1 100 ? 3.984 3.237 11.503 1.00 95.06 100 ALA A C 1
ATOM 730 O O . ALA A 1 100 ? 3.847 2.770 12.633 1.00 95.06 100 ALA A O 1
ATOM 731 N N . GLU A 1 101 ? 3.404 4.392 11.166 1.00 94.12 101 GLU A N 1
ATOM 732 C CA . GLU A 1 101 ? 2.405 5.033 12.026 1.00 94.12 101 GLU A CA 1
ATOM 733 C C . GLU A 1 101 ? 1.094 4.241 12.037 1.00 94.12 101 GLU A C 1
ATOM 735 O O . GLU A 1 101 ? 0.541 4.029 13.111 1.00 94.12 101 GLU A O 1
ATOM 740 N N . LEU A 1 102 ? 0.627 3.761 10.878 1.00 92.44 102 LEU A N 1
ATOM 741 C CA . LEU A 1 102 ? -0.570 2.920 10.793 1.00 92.44 102 LEU A CA 1
ATOM 742 C C . LEU A 1 102 ? -0.429 1.654 11.648 1.00 92.44 102 LEU A C 1
ATOM 744 O O . LEU A 1 102 ? -1.335 1.331 12.409 1.00 92.44 102 LEU A O 1
ATOM 748 N N . GLU A 1 103 ? 0.726 0.989 11.567 1.00 93.31 103 GLU A N 1
ATOM 749 C CA . GLU A 1 103 ? 1.073 -0.180 12.382 1.00 93.31 103 GLU A CA 1
ATOM 750 C C . GLU A 1 103 ? 1.039 0.141 13.879 1.00 93.31 103 GLU A C 1
ATOM 752 O O . GLU A 1 103 ? 0.402 -0.569 14.648 1.00 93.31 103 GLU A O 1
ATOM 757 N N . ARG A 1 104 ? 1.633 1.258 14.315 1.00 90.25 104 ARG A N 1
ATOM 758 C CA . ARG A 1 104 ? 1.578 1.669 15.731 1.00 90.25 104 ARG A CA 1
ATOM 759 C C . ARG A 1 104 ? 0.168 1.975 16.228 1.00 90.25 104 ARG A C 1
ATOM 761 O O . ARG A 1 104 ? -0.085 1.891 17.428 1.00 90.25 104 ARG A O 1
ATOM 768 N N . MET A 1 105 ? -0.721 2.378 15.329 1.00 85.12 105 MET A N 1
ATOM 769 C CA . MET A 1 105 ? -2.098 2.732 15.645 1.00 85.12 105 MET A CA 1
ATOM 770 C C . MET A 1 105 ? -3.065 1.549 15.551 1.00 85.12 105 MET A C 1
ATOM 772 O O . MET A 1 105 ? -4.225 1.731 15.907 1.00 85.12 105 MET A O 1
ATOM 776 N N . SER A 1 106 ? -2.637 0.360 15.106 1.00 76.75 106 SER A N 1
ATOM 777 C CA . SER A 1 106 ? -3.548 -0.766 14.835 1.00 76.75 106 SER A CA 1
ATOM 778 C C . SER A 1 106 ? -4.346 -1.223 16.060 1.00 76.75 106 SER A C 1
ATOM 780 O O . SER A 1 106 ? -5.457 -1.724 15.913 1.00 76.75 106 SER A O 1
ATOM 782 N N . ASP A 1 107 ? -3.803 -1.008 17.260 1.00 73.25 107 ASP A N 1
ATOM 783 C CA . ASP A 1 107 ? -4.448 -1.351 18.534 1.00 73.25 107 ASP A CA 1
ATOM 784 C C . ASP A 1 107 ? -5.165 -0.153 19.186 1.00 73.25 107 ASP A C 1
ATOM 786 O O . ASP A 1 107 ? -5.819 -0.286 20.224 1.00 73.25 107 ASP A O 1
ATOM 790 N N . ALA A 1 108 ? -5.044 1.043 18.602 1.00 69.62 108 ALA A N 1
ATOM 791 C CA . ALA A 1 108 ? -5.690 2.250 19.095 1.00 69.62 108 ALA A CA 1
ATOM 792 C C . ALA A 1 108 ? -7.105 2.373 18.511 1.00 69.62 108 ALA A C 1
ATOM 794 O O . ALA A 1 108 ? -7.306 2.334 17.300 1.00 69.62 108 ALA A O 1
ATOM 795 N N . ASN A 1 109 ? -8.110 2.586 19.366 1.00 69.00 109 ASN A N 1
ATOM 796 C CA . ASN A 1 109 ? -9.488 2.818 18.923 1.00 69.00 109 ASN A CA 1
ATOM 797 C C . ASN A 1 109 ? -9.678 4.262 18.413 1.00 69.00 109 ASN A C 1
ATOM 799 O O . ASN A 1 109 ? -10.343 5.077 19.057 1.00 69.00 109 ASN A O 1
ATOM 803 N N . THR A 1 110 ? -9.048 4.599 17.285 1.00 78.56 110 THR A N 1
ATOM 804 C CA . THR A 1 110 ? -9.054 5.943 16.680 1.00 78.56 110 THR A CA 1
ATOM 805 C C . THR A 1 110 ? -9.425 5.905 15.185 1.00 78.56 110 THR A C 1
ATOM 807 O O . THR A 1 110 ? -8.573 6.152 14.327 1.00 78.56 110 THR A O 1
ATOM 810 N N . PRO A 1 111 ? -10.705 5.647 14.841 1.00 77.75 111 PRO A N 1
ATOM 811 C CA . PRO A 1 111 ? -11.145 5.437 13.454 1.00 77.75 111 PRO A CA 1
ATOM 812 C C . PRO A 1 111 ? -10.788 6.574 12.484 1.00 77.75 111 PRO A C 1
ATOM 814 O O . PRO A 1 111 ? -10.252 6.319 11.411 1.00 77.75 111 PRO A O 1
ATOM 817 N N . ASP A 1 112 ? -10.988 7.836 12.876 1.00 83.50 112 ASP A N 1
ATOM 818 C CA . ASP A 1 112 ? -10.689 8.988 12.006 1.00 83.50 112 ASP A CA 1
ATOM 819 C C . ASP A 1 112 ? -9.197 9.087 11.658 1.00 83.50 112 ASP A C 1
ATOM 821 O O . ASP A 1 112 ? -8.804 9.439 10.540 1.00 83.50 112 ASP A O 1
ATOM 825 N N . ALA A 1 113 ? -8.344 8.769 12.631 1.00 85.50 113 ALA A N 1
ATOM 826 C CA . ALA A 1 113 ? -6.902 8.813 12.467 1.00 85.50 113 ALA A CA 1
ATOM 827 C C . ALA A 1 113 ? -6.405 7.626 11.620 1.00 85.50 113 ALA A C 1
ATOM 829 O O . ALA A 1 113 ? -5.483 7.794 10.820 1.00 85.50 113 ALA A O 1
ATOM 830 N N . PHE A 1 114 ? -7.055 6.463 11.738 1.00 86.69 114 PHE A N 1
ATOM 831 C CA . PHE A 1 114 ? -6.836 5.298 10.880 1.00 86.69 114 PHE A CA 1
ATOM 832 C C . PHE A 1 114 ? -7.162 5.611 9.412 1.00 86.69 114 PHE A C 1
ATOM 834 O O . PHE A 1 114 ? -6.290 5.490 8.548 1.00 86.69 114 PHE A O 1
ATOM 841 N N . SER A 1 115 ? -8.361 6.134 9.141 1.00 90.25 115 SER A N 1
ATOM 842 C CA . SER A 1 115 ? -8.785 6.547 7.796 1.00 90.25 115 SER A CA 1
ATOM 843 C C . SER A 1 115 ? -7.868 7.598 7.178 1.00 90.25 115 SER A C 1
ATOM 845 O O . SER A 1 115 ? -7.430 7.476 6.033 1.00 90.25 115 SER A O 1
ATOM 847 N N . SER A 1 116 ? -7.503 8.619 7.958 1.00 92.31 116 SER A N 1
ATOM 848 C CA . SER A 1 116 ? -6.574 9.661 7.504 1.00 92.31 116 SER A CA 1
ATOM 849 C C . SER A 1 116 ? -5.220 9.076 7.093 1.00 92.31 116 SER A C 1
ATOM 851 O O . SER A 1 116 ? -4.589 9.546 6.144 1.00 92.31 116 SER A O 1
ATOM 853 N N . ARG A 1 117 ? -4.761 8.028 7.787 1.00 92.81 117 ARG A N 1
ATOM 854 C CA . ARG A 1 117 ? -3.482 7.387 7.490 1.00 92.81 117 ARG A CA 1
ATOM 855 C C . ARG A 1 117 ? -3.546 6.509 6.243 1.00 92.81 117 ARG A C 1
ATOM 857 O O . ARG A 1 117 ? -2.620 6.576 5.437 1.00 92.81 117 ARG A O 1
ATOM 864 N N . ILE A 1 118 ? -4.633 5.766 6.039 1.00 93.12 118 ILE A N 1
ATOM 865 C CA . ILE A 1 118 ? -4.872 5.023 4.790 1.00 93.12 118 ILE A CA 1
ATOM 866 C C . ILE A 1 118 ? -4.884 5.983 3.596 1.00 93.12 118 ILE A C 1
ATOM 868 O O . ILE A 1 118 ? -4.221 5.730 2.590 1.00 93.12 118 ILE A O 1
ATOM 872 N N . GLN A 1 119 ? -5.564 7.127 3.714 1.00 95.50 119 GLN A N 1
ATOM 873 C CA . GLN A 1 119 ? -5.582 8.145 2.658 1.00 95.50 119 GLN A CA 1
ATOM 874 C C . GLN A 1 119 ? -4.185 8.697 2.351 1.00 95.50 119 GLN A C 1
ATOM 876 O O . GLN A 1 119 ? -3.839 8.857 1.181 1.00 95.50 119 GLN A O 1
ATOM 881 N N . ALA A 1 120 ? -3.362 8.938 3.376 1.00 96.56 120 ALA A N 1
ATOM 882 C CA . ALA A 1 120 ? -1.983 9.382 3.188 1.00 96.56 120 ALA A CA 1
ATOM 883 C C . ALA A 1 120 ? -1.132 8.334 2.444 1.00 96.56 120 ALA A C 1
ATOM 885 O O . ALA A 1 120 ? -0.433 8.678 1.494 1.00 96.56 120 ALA A O 1
ATOM 886 N N . ILE A 1 121 ? -1.247 7.050 2.805 1.00 96.69 121 ILE A N 1
ATOM 887 C CA . ILE A 1 121 ? -0.567 5.950 2.096 1.00 96.69 121 ILE A CA 1
ATOM 888 C C . ILE A 1 121 ? -1.018 5.897 0.629 1.00 96.69 121 ILE A C 1
ATOM 890 O O . ILE A 1 121 ? -0.179 5.861 -0.270 1.00 96.69 121 ILE A O 1
ATOM 894 N N . SER A 1 122 ? -2.329 5.981 0.374 1.00 96.69 122 SER A N 1
ATOM 895 C CA . SER A 1 122 ? -2.895 6.023 -0.983 1.00 96.69 122 SER A CA 1
ATOM 896 C C . SER A 1 122 ? -2.326 7.182 -1.810 1.00 96.69 122 SER A C 1
ATOM 898 O O . SER A 1 122 ? -1.964 7.008 -2.975 1.00 96.69 122 SER A O 1
ATOM 900 N N . ALA A 1 123 ? -2.198 8.372 -1.219 1.00 97.25 123 ALA A N 1
ATOM 901 C CA . ALA A 1 123 ? -1.610 9.528 -1.889 1.00 97.25 123 ALA A CA 1
ATOM 902 C C . ALA A 1 123 ? -0.139 9.288 -2.274 1.00 97.25 123 ALA A C 1
ATOM 904 O O . ALA A 1 123 ? 0.247 9.594 -3.405 1.00 97.25 123 ALA A O 1
ATOM 905 N N . CYS A 1 124 ? 0.660 8.679 -1.391 1.00 96.69 124 CYS A N 1
ATOM 906 C CA . CYS A 1 124 ? 2.044 8.317 -1.701 1.00 96.69 124 CYS A CA 1
ATOM 907 C C . CYS A 1 124 ? 2.139 7.285 -2.836 1.00 96.69 124 CYS A C 1
ATOM 909 O O . CYS A 1 124 ? 2.980 7.445 -3.723 1.00 96.69 124 CYS A O 1
ATOM 911 N N . CYS A 1 125 ? 1.257 6.274 -2.865 1.00 95.69 125 CYS A N 1
ATOM 912 C CA . CYS A 1 125 ? 1.195 5.311 -3.971 1.00 95.69 125 CYS A CA 1
ATOM 913 C C . CYS A 1 125 ? 0.979 6.026 -5.313 1.00 95.69 125 CYS A C 1
ATOM 915 O O . CYS A 1 125 ? 1.719 5.803 -6.273 1.00 95.69 125 CYS A O 1
ATOM 917 N N . HIS A 1 126 ? 0.005 6.941 -5.376 1.00 95.62 126 HIS A N 1
ATOM 918 C CA . HIS A 1 126 ? -0.270 7.715 -6.587 1.00 95.62 126 HIS A CA 1
ATOM 919 C C . HIS A 1 126 ? 0.910 8.602 -7.000 1.00 95.62 126 HIS A C 1
ATOM 921 O O . HIS A 1 126 ? 1.244 8.657 -8.184 1.00 95.62 126 HIS A O 1
ATOM 927 N N . ALA A 1 127 ? 1.557 9.273 -6.044 1.00 94.69 127 ALA A N 1
ATOM 928 C CA . ALA A 1 127 ? 2.698 10.142 -6.315 1.00 94.69 127 ALA A CA 1
ATOM 929 C C . ALA A 1 127 ? 3.899 9.361 -6.876 1.00 94.69 127 ALA A C 1
ATOM 931 O O . ALA A 1 127 ? 4.491 9.771 -7.876 1.00 94.69 127 ALA A O 1
ATOM 932 N N . CYS A 1 128 ? 4.220 8.206 -6.284 1.00 93.25 128 CYS A N 1
ATOM 933 C CA . CYS A 1 128 ? 5.292 7.337 -6.767 1.00 93.25 128 CYS A CA 1
ATOM 934 C C . CYS A 1 128 ? 4.984 6.800 -8.176 1.00 93.25 128 CYS A C 1
ATOM 936 O O . CYS A 1 128 ? 5.822 6.895 -9.076 1.00 93.25 128 CYS A O 1
ATOM 938 N N . HIS A 1 129 ? 3.756 6.327 -8.416 1.00 93.50 129 HIS A N 1
ATOM 939 C CA . HIS A 1 129 ? 3.344 5.838 -9.735 1.00 93.50 129 HIS A CA 1
ATOM 940 C C . HIS A 1 129 ? 3.379 6.927 -10.813 1.00 93.50 129 HIS A C 1
ATOM 942 O O . HIS A 1 129 ? 3.837 6.664 -11.923 1.00 93.50 129 HIS A O 1
ATOM 948 N N . ALA A 1 130 ? 2.970 8.156 -10.493 1.00 92.88 130 ALA A N 1
ATOM 949 C CA . ALA A 1 130 ? 3.061 9.276 -11.426 1.00 92.88 130 ALA A CA 1
ATOM 950 C C . ALA A 1 130 ? 4.509 9.604 -11.831 1.00 92.88 130 ALA A C 1
ATOM 952 O O . ALA A 1 130 ? 4.729 10.108 -12.927 1.00 92.88 130 ALA A O 1
ATOM 953 N N . LYS A 1 131 ? 5.486 9.325 -10.959 1.00 89.88 131 LYS A N 1
ATOM 954 C CA . LYS A 1 131 ? 6.910 9.584 -11.206 1.00 89.88 131 LYS A CA 1
ATOM 955 C C . LYS A 1 131 ? 7.621 8.435 -11.931 1.00 89.88 131 LYS A C 1
ATOM 957 O O . LYS A 1 131 ? 8.517 8.702 -12.727 1.00 89.88 131 LYS A O 1
ATOM 962 N N . HIS A 1 132 ? 7.269 7.184 -11.627 1.00 88.12 132 HIS A N 1
ATOM 963 C CA . HIS A 1 132 ? 8.060 6.010 -12.028 1.00 88.12 132 HIS A CA 1
ATOM 964 C C . HIS A 1 132 ? 7.336 5.009 -12.936 1.00 88.12 132 HIS A C 1
ATOM 966 O O . HIS A 1 132 ? 7.998 4.154 -13.526 1.00 88.12 132 HIS A O 1
ATOM 972 N N . ARG A 1 133 ? 6.003 5.074 -13.039 1.00 82.62 133 ARG A N 1
ATOM 973 C CA . ARG A 1 133 ? 5.199 4.107 -13.805 1.00 82.62 133 ARG A CA 1
ATOM 974 C C . ARG A 1 133 ? 4.540 4.710 -15.047 1.00 82.62 133 ARG A C 1
ATOM 976 O O . ARG A 1 133 ? 4.381 3.984 -16.026 1.00 82.62 133 ARG A O 1
ATOM 983 N N . ASN A 1 134 ? 4.143 5.981 -14.988 1.00 62.72 134 ASN A N 1
ATOM 984 C CA . ASN A 1 134 ? 3.392 6.668 -16.046 1.00 62.72 134 ASN A CA 1
ATOM 985 C C . ASN A 1 134 ? 4.285 7.482 -16.987 1.00 62.72 134 ASN A C 1
ATOM 987 O O . ASN A 1 134 ? 5.279 8.067 -16.505 1.00 62.72 134 ASN A O 1
#

Sequence (134 aa):
VADANAMTSSAIDAASAEFPATAEPDTLVAMMIELDDLFDRIKLVEANGGQVPAAHPDIVPAADIARLADLLNPKRAGVEWPASHGLTPNDFEEISAHAAELERMSDANTPDAFSSRIQAISACCHACHAKHRN

Secondary structure (DSSP, 8-state):
----PPPPHHHHHTS-----S-----SHHHHHHHHHHHHHHHHHHHHTTTSPPTT-TT--HHHHHHHHHHHH-TTTS-----GGGT--GGGGHHHHHHHHHHHHHTTS--HHHHHHHHHHHHHHHHHHHHHHT-

pLDDT: mean 88.09, std 9.8, range [42.22, 97.31]

Foldseek 3Di:
DDDDDDDDPVVVVPDDPDDPPDDDDPALVVLVVLLVVLLVLLVVCLVVVNDRDPVCPVDDNLVSLVSNLQSLQPVRVPGDDDVVQVDDNVLSPQLNVLSVVLNVCNPPSDSVVNVVSSVSNVVSVVVSCVRGPD

Mean predicted aligned error: 7.23 Å

Nearest PDB structures (foldseek):
  7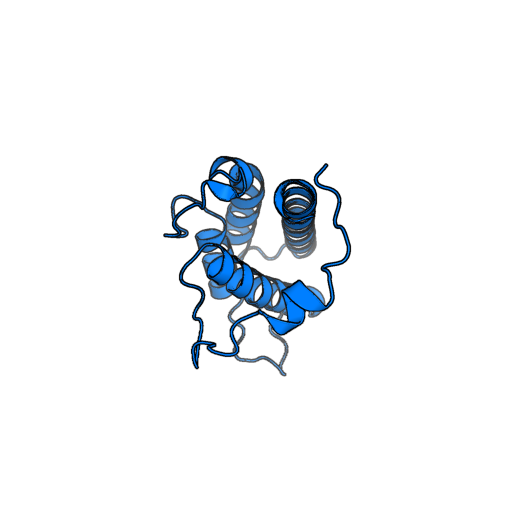y5e-assembly1_QL  TM=4.809E-01  e=1.105E+00  Porphyridium purpureum
  1q0f-assembly2_J  TM=3.730E-01  e=8.997E-01  Streptomyces seoulensis
  3g50-assembly1_A  TM=4.198E-01  e=1.358E+00  Streptomyces coelicolor
  1t6u-assembly1_B  TM=3.790E-01  e=1.225E+00  Streptomyces coelicolor
  1t6u-assembly2_H  TM=3.639E-01  e=1.164E+00  Streptomyces coelicolor

Solvent-accessible surface area (backbone atoms only — not comparable to full-atom values): 8096 Å² total; per-residue (Å²): 134,85,83,88,71,86,79,53,70,71,62,62,74,65,52,79,85,83,67,74,97,69,84,83,66,91,38,54,64,39,55,54,52,54,48,50,58,42,50,51,54,52,48,52,21,52,77,50,77,71,36,71,48,86,92,42,76,84,60,49,68,63,60,45,39,45,50,48,27,35,60,39,23,72,90,61,42,81,62,66,75,57,77,90,56,78,58,53,66,72,78,30,51,68,42,24,53,42,31,52,50,49,44,74,42,63,86,52,99,44,67,71,62,50,53,53,39,53,52,51,39,53,50,43,52,53,54,50,39,61,72,60,72,101

Radius of gyration: 18.73 Å; Cα contacts (8 Å, |Δi|>4): 102; chains: 1; bounding box: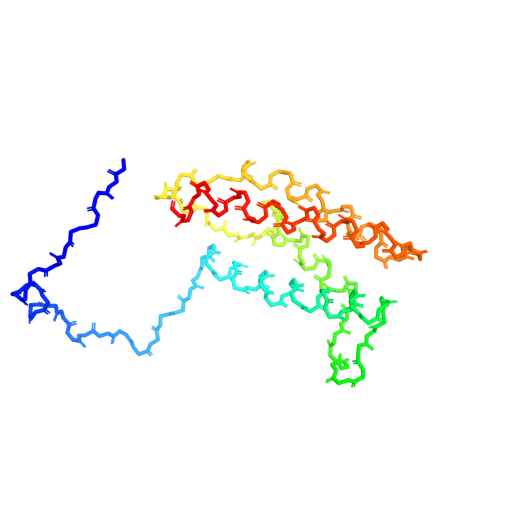 36×33×59 Å